Protein AF-A0A4Q3J4C7-F1 (afdb_monomer_lite)

Radius of gyration: 12.15 Å; chains: 1; bounding box: 31×33×32 Å

Foldseek 3Di:
DPPDDDQKDWAAFAALVQLQVLCVVVVHHWAACVVVDPDDDRTIIHGCPPPPDDVVVNVVSSVVRRDDDD

Structure (mmCIF, N/CA/C/O backbone):
data_AF-A0A4Q3J4C7-F1
#
_entry.id   AF-A0A4Q3J4C7-F1
#
loop_
_atom_site.group_PDB
_atom_site.id
_atom_site.type_symbol
_atom_site.label_atom_id
_atom_site.label_alt_id
_atom_site.label_comp_id
_atom_site.label_asym_id
_atom_site.label_entity_id
_atom_site.label_seq_id
_atom_site.pdbx_PDB_ins_code
_atom_site.Cartn_x
_atom_site.Cartn_y
_atom_site.Cartn_z
_atom_site.occupancy
_atom_site.B_iso_or_equiv
_atom_site.auth_seq_id
_atom_site.auth_comp_id
_atom_site.auth_asym_id
_atom_site.auth_atom_id
_atom_site.pdbx_PDB_model_num
ATOM 1 N N . MET A 1 1 ? 11.117 26.293 -1.630 1.00 45.25 1 MET A N 1
ATOM 2 C CA . MET A 1 1 ? 10.931 25.023 -2.360 1.00 45.25 1 MET A CA 1
ATOM 3 C C . MET A 1 1 ? 10.223 24.058 -1.428 1.00 45.25 1 MET A C 1
ATOM 5 O O . MET A 1 1 ? 10.749 23.870 -0.334 1.00 45.25 1 MET A O 1
ATOM 9 N N . PRO A 1 2 ? 9.049 23.499 -1.768 1.00 48.94 2 PRO A N 1
ATOM 10 C CA . PRO A 1 2 ? 8.549 22.333 -1.044 1.00 48.94 2 PRO A CA 1
ATOM 11 C C . PRO A 1 2 ? 9.646 21.263 -1.123 1.00 48.94 2 PRO A C 1
ATOM 13 O O . PRO A 1 2 ? 10.165 20.995 -2.204 1.00 48.94 2 PRO A O 1
ATOM 16 N N . GLY A 1 3 ? 10.120 20.805 0.034 1.00 55.12 3 GLY A N 1
ATOM 17 C CA . GLY A 1 3 ? 11.343 20.020 0.159 1.00 55.12 3 GLY A CA 1
ATOM 18 C C . GLY A 1 3 ? 11.246 18.692 -0.579 1.00 55.12 3 GLY A C 1
ATOM 19 O O . GLY A 1 3 ? 10.426 17.867 -0.200 1.00 55.12 3 GLY A O 1
ATOM 20 N N . SER A 1 4 ? 12.099 18.545 -1.597 1.00 56.03 4 SER A N 1
ATOM 21 C CA . SER A 1 4 ? 12.556 17.312 -2.252 1.00 56.03 4 SER A CA 1
ATOM 22 C C . SER A 1 4 ? 11.562 16.151 -2.267 1.00 56.03 4 SER A C 1
ATOM 24 O O . SER A 1 4 ? 11.378 15.475 -1.251 1.00 56.03 4 SER A O 1
ATOM 26 N N . ASP A 1 5 ? 11.032 15.850 -3.449 1.00 61.53 5 ASP A N 1
ATOM 27 C CA . ASP A 1 5 ? 10.379 14.581 -3.749 1.00 61.53 5 ASP A CA 1
ATOM 28 C C . ASP A 1 5 ? 11.345 13.428 -3.434 1.00 61.53 5 ASP A C 1
ATOM 30 O O . ASP A 1 5 ? 12.211 13.055 -4.225 1.00 61.53 5 ASP A O 1
ATOM 34 N N . GLY A 1 6 ? 11.259 12.896 -2.215 1.00 66.25 6 GLY A N 1
ATOM 35 C CA . GLY A 1 6 ? 11.920 11.649 -1.870 1.00 66.25 6 GLY A CA 1
ATOM 36 C C . GLY A 1 6 ? 11.314 10.527 -2.704 1.00 66.25 6 GLY A C 1
ATOM 37 O O . GLY A 1 6 ? 10.154 10.599 -3.104 1.00 66.25 6 GLY A O 1
ATOM 38 N N . SER A 1 7 ? 12.047 9.433 -2.905 1.00 75.62 7 SER A N 1
ATOM 39 C CA . SER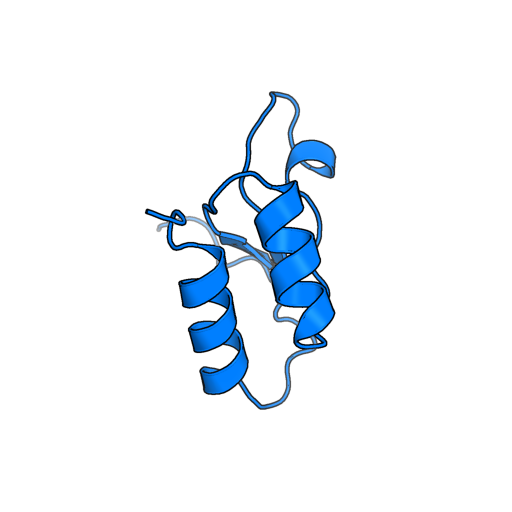 A 1 7 ? 11.552 8.257 -3.642 1.00 75.62 7 SER A CA 1
ATOM 40 C C . SER A 1 7 ? 10.356 7.546 -2.986 1.00 75.62 7 SER A C 1
ATOM 42 O O . SER A 1 7 ? 9.974 6.461 -3.425 1.00 75.62 7 SER A O 1
ATOM 44 N N . CYS A 1 8 ? 9.791 8.124 -1.921 1.00 84.31 8 CYS A N 1
ATOM 45 C CA . CYS A 1 8 ? 8.658 7.619 -1.174 1.00 84.31 8 CYS A CA 1
ATOM 46 C C . CYS A 1 8 ? 7.666 8.750 -0.891 1.00 84.31 8 CYS A C 1
ATOM 48 O O . CYS A 1 8 ? 8.015 9.729 -0.225 1.00 84.31 8 CYS A O 1
ATOM 50 N N . ILE A 1 9 ? 6.408 8.565 -1.278 1.00 86.12 9 ILE A N 1
ATOM 51 C CA . ILE A 1 9 ? 5.312 9.459 -0.899 1.00 86.12 9 ILE A CA 1
ATOM 52 C C . ILE A 1 9 ? 4.605 8.937 0.357 1.00 86.12 9 ILE A C 1
ATOM 54 O O . ILE A 1 9 ? 4.572 7.731 0.624 1.00 86.12 9 ILE A O 1
ATOM 58 N N . ARG A 1 10 ? 4.053 9.853 1.160 1.00 86.62 10 ARG A N 1
ATOM 59 C CA . ARG A 1 10 ? 3.150 9.516 2.271 1.00 86.62 10 ARG A CA 1
ATOM 60 C C . ARG A 1 10 ? 1.721 9.729 1.812 1.00 86.62 10 ARG A C 1
ATOM 62 O O . ARG A 1 10 ? 1.370 10.851 1.459 1.00 86.62 10 ARG A O 1
ATOM 69 N N . VAL A 1 11 ? 0.916 8.678 1.863 1.00 87.38 11 VAL A N 1
ATOM 70 C CA . VAL A 1 11 ? -0.487 8.723 1.453 1.00 87.38 11 VAL A CA 1
ATOM 71 C C . VAL A 1 11 ? -1.352 8.607 2.708 1.00 87.38 11 VAL A C 1
ATOM 73 O O . VAL A 1 11 ? -1.222 7.611 3.423 1.00 87.38 11 VAL A O 1
ATOM 76 N N . PRO A 1 12 ? -2.184 9.614 3.032 1.00 86.19 12 PRO A N 1
ATOM 77 C CA . PRO A 1 12 ? -3.182 9.473 4.085 1.00 86.19 12 PRO A CA 1
ATOM 78 C C . PRO A 1 12 ? -4.217 8.438 3.645 1.00 86.19 12 PRO A C 1
ATOM 80 O O . PRO A 1 12 ? -4.661 8.458 2.498 1.00 86.19 12 PRO A O 1
ATOM 83 N N . VAL A 1 13 ? -4.583 7.530 4.542 1.00 83.44 13 VAL A N 1
ATOM 84 C CA . VAL A 1 13 ? -5.520 6.446 4.241 1.00 83.44 13 VAL A CA 1
ATOM 85 C C . VAL A 1 13 ? -6.599 6.325 5.314 1.00 83.44 13 VAL A C 1
ATOM 87 O O . VAL A 1 13 ? -6.558 7.030 6.324 1.00 83.44 13 VAL A O 1
ATOM 90 N N . ALA A 1 14 ? -7.581 5.448 5.078 1.00 75.56 14 ALA A N 1
ATOM 91 C CA . ALA A 1 14 ? -8.496 4.937 6.103 1.00 75.56 14 ALA A CA 1
ATOM 92 C C . ALA A 1 14 ? -7.699 4.165 7.200 1.00 75.56 14 ALA A C 1
ATOM 94 O O . ALA A 1 14 ? -6.474 4.280 7.224 1.00 75.56 14 ALA A O 1
ATOM 95 N N . PRO A 1 15 ? -8.298 3.374 8.120 1.00 87.44 15 PRO A N 1
ATOM 96 C CA . PRO A 1 15 ? -7.502 2.633 9.105 1.00 87.44 15 PRO A CA 1
ATOM 97 C C . PRO A 1 15 ? -6.337 1.880 8.441 1.00 87.44 15 PRO A C 1
ATOM 99 O O . PRO A 1 15 ? -6.550 1.136 7.485 1.00 87.44 15 PRO A O 1
ATOM 102 N N . GLU A 1 16 ? -5.106 2.079 8.925 1.00 87.56 16 GLU A N 1
ATOM 103 C CA . GLU A 1 16 ? -3.867 1.646 8.247 1.00 87.56 16 GLU A CA 1
ATOM 104 C C . GLU A 1 16 ? -3.900 0.160 7.839 1.00 87.56 16 GLU A C 1
ATOM 106 O O . GLU A 1 16 ? -3.475 -0.208 6.743 1.00 87.56 16 GLU A O 1
ATOM 111 N N . GLN A 1 17 ? -4.482 -0.698 8.685 1.00 88.88 17 GLN A N 1
ATOM 112 C CA . GLN A 1 17 ? -4.653 -2.125 8.395 1.00 88.88 17 GLN A CA 1
ATOM 113 C C . GLN A 1 17 ? -5.542 -2.386 7.174 1.00 88.88 17 GLN A C 1
ATOM 115 O O . GLN A 1 17 ? -5.208 -3.241 6.356 1.00 88.88 17 GLN A O 1
ATOM 120 N N . PHE A 1 18 ? -6.645 -1.648 7.025 1.00 89.19 18 PHE A N 1
ATOM 121 C CA . PHE A 1 18 ? -7.530 -1.772 5.868 1.00 89.19 18 PHE A CA 1
ATOM 122 C C . PHE A 1 18 ? -6.786 -1.419 4.577 1.00 89.19 18 PHE A C 1
ATOM 124 O O . PHE A 1 18 ? -6.858 -2.163 3.599 1.00 89.19 18 PHE A O 1
ATOM 131 N N . ALA A 1 19 ? -6.016 -0.330 4.591 1.00 90.12 19 ALA A N 1
ATOM 132 C CA . ALA A 1 19 ? -5.250 0.108 3.430 1.00 90.12 19 ALA A CA 1
ATOM 133 C C . ALA A 1 19 ? -4.174 -0.910 3.028 1.00 90.12 19 ALA A C 1
ATOM 135 O O . ALA A 1 19 ? -4.063 -1.260 1.855 1.00 90.12 19 ALA A O 1
ATOM 136 N N . VAL A 1 20 ? -3.415 -1.431 3.998 1.00 91.94 20 VAL A N 1
ATOM 137 C CA . VAL A 1 20 ? -2.373 -2.439 3.749 1.00 91.94 20 VAL A CA 1
ATOM 138 C C . VAL A 1 20 ? -2.970 -3.718 3.159 1.00 91.94 20 VAL A C 1
ATOM 140 O O . VAL A 1 20 ? -2.438 -4.234 2.180 1.00 91.94 20 VAL A O 1
ATOM 143 N N . VAL A 1 21 ? -4.086 -4.210 3.708 1.00 92.69 21 VAL A N 1
ATOM 144 C CA . VAL A 1 21 ? -4.761 -5.416 3.198 1.00 92.69 21 VAL A CA 1
ATOM 145 C C . VAL A 1 21 ? -5.329 -5.181 1.799 1.00 92.69 21 VAL A C 1
ATOM 147 O O . VAL A 1 21 ? -5.132 -6.013 0.916 1.00 92.69 21 VAL A O 1
ATOM 150 N N . THR A 1 22 ? -5.978 -4.037 1.571 1.00 92.38 22 THR A N 1
ATOM 151 C CA . THR A 1 22 ? -6.567 -3.686 0.270 1.00 92.38 22 THR A CA 1
ATOM 152 C C . THR A 1 22 ? -5.497 -3.598 -0.812 1.00 92.38 22 THR A C 1
ATOM 154 O O . THR A 1 22 ? -5.642 -4.206 -1.871 1.00 92.38 22 THR A O 1
ATOM 157 N N . LEU A 1 23 ? -4.391 -2.898 -0.547 1.00 92.88 23 LEU A N 1
ATOM 158 C CA . LEU A 1 23 ? -3.291 -2.761 -1.502 1.00 92.88 23 LEU A CA 1
ATOM 159 C C . LEU A 1 23 ? -2.600 -4.107 -1.759 1.00 92.88 23 LEU A C 1
ATOM 161 O O . LEU A 1 23 ? -2.366 -4.457 -2.917 1.00 92.88 23 LEU A O 1
ATOM 165 N N . ALA A 1 24 ? -2.374 -4.912 -0.716 1.00 94.44 24 ALA A N 1
ATOM 166 C CA . ALA A 1 24 ? -1.800 -6.248 -0.860 1.00 94.44 24 ALA A CA 1
ATOM 167 C C . ALA A 1 24 ? -2.689 -7.180 -1.702 1.00 94.44 24 ALA A C 1
ATOM 169 O O . ALA A 1 24 ? -2.172 -7.908 -2.548 1.00 94.44 24 ALA A O 1
ATOM 170 N N . ALA A 1 25 ? -4.017 -7.115 -1.542 1.00 94.38 25 ALA A N 1
ATOM 171 C CA . ALA A 1 25 ? -4.968 -7.884 -2.349 1.00 94.38 25 ALA A CA 1
ATOM 172 C C . ALA A 1 25 ? -4.914 -7.527 -3.847 1.00 94.38 25 ALA A C 1
ATOM 174 O O . ALA A 1 25 ? -5.214 -8.366 -4.692 1.00 94.38 25 ALA A O 1
ATOM 175 N N . HIS A 1 26 ? -4.476 -6.310 -4.182 1.00 93.06 26 HIS A N 1
ATOM 176 C CA . HIS A 1 26 ? -4.263 -5.859 -5.561 1.00 93.06 26 HIS A CA 1
ATOM 177 C C . HIS A 1 26 ? -2.816 -6.067 -6.048 1.00 93.06 26 HIS A C 1
ATOM 179 O O . HIS A 1 26 ? -2.476 -5.654 -7.159 1.00 93.06 26 HIS A O 1
ATOM 185 N N . GLY A 1 27 ? -1.966 -6.723 -5.249 1.00 93.31 27 GLY A N 1
ATOM 186 C CA . GLY A 1 27 ? -0.565 -7.000 -5.577 1.00 93.31 27 GLY A CA 1
ATOM 187 C C . GLY A 1 27 ? 0.381 -5.818 -5.355 1.00 93.31 27 GLY A C 1
ATOM 188 O O . GLY A 1 27 ? 1.474 -5.804 -5.915 1.00 93.31 27 GLY A O 1
ATOM 189 N N . ILE A 1 28 ? -0.020 -4.823 -4.559 1.00 93.44 28 ILE A N 1
ATOM 190 C CA . ILE A 1 28 ? 0.770 -3.622 -4.272 1.00 93.44 28 ILE A CA 1
ATOM 191 C C . ILE A 1 28 ? 1.293 -3.697 -2.837 1.00 93.44 28 ILE A C 1
ATOM 193 O O . ILE A 1 28 ? 0.533 -3.641 -1.870 1.00 93.44 28 ILE A O 1
ATOM 197 N N . ALA A 1 29 ? 2.613 -3.792 -2.690 1.00 93.31 29 ALA A N 1
ATOM 198 C CA . ALA A 1 29 ? 3.266 -3.749 -1.388 1.00 93.31 29 ALA A CA 1
ATOM 199 C C . ALA A 1 29 ? 3.491 -2.300 -0.932 1.00 93.31 29 ALA A C 1
ATOM 201 O O . ALA A 1 29 ? 3.987 -1.466 -1.689 1.00 93.31 29 ALA A O 1
ATOM 202 N N . VAL A 1 30 ? 3.178 -2.013 0.333 1.00 92.44 30 VAL A N 1
ATOM 203 C CA . VAL A 1 30 ? 3.425 -0.712 0.971 1.00 92.44 30 VAL A CA 1
ATOM 204 C C . VAL A 1 30 ? 4.014 -0.885 2.361 1.00 92.44 30 VAL A C 1
ATOM 206 O O . VAL A 1 30 ? 3.908 -1.949 2.975 1.00 92.44 30 VAL A O 1
ATOM 209 N N . LEU A 1 31 ? 4.624 0.179 2.878 1.00 92.00 31 LEU A N 1
ATOM 210 C CA . LEU A 1 31 ? 5.143 0.204 4.238 1.00 92.00 31 LEU A CA 1
ATOM 211 C C . LEU A 1 31 ? 4.142 0.918 5.167 1.00 92.00 31 LEU A C 1
ATOM 213 O O . LEU A 1 31 ? 3.817 2.080 4.906 1.00 92.00 31 LEU A O 1
ATOM 217 N N . PRO A 1 32 ? 3.672 0.267 6.250 1.00 90.12 32 PRO A N 1
ATOM 218 C CA . PRO A 1 32 ? 2.858 0.920 7.275 1.00 90.12 32 PRO A CA 1
ATOM 219 C C . PRO A 1 32 ? 3.575 2.147 7.854 1.00 90.12 32 PRO A C 1
ATOM 221 O O . PRO A 1 32 ? 4.772 2.085 8.156 1.00 90.12 32 PRO A O 1
ATOM 224 N N . GLY A 1 33 ? 2.870 3.267 7.994 1.00 86.56 33 GLY A N 1
ATOM 225 C CA . GLY A 1 33 ? 3.431 4.524 8.481 1.00 86.56 33 GLY A CA 1
ATOM 226 C C . GLY A 1 33 ? 3.858 4.461 9.938 1.00 86.56 33 GLY A C 1
ATOM 227 O O . GLY A 1 33 ? 4.844 5.111 10.291 1.00 86.56 33 GLY A O 1
ATOM 228 N N . ASN A 1 34 ? 3.206 3.635 10.761 1.00 84.88 34 ASN A N 1
ATOM 229 C CA . ASN A 1 34 ? 3.592 3.427 12.160 1.00 84.88 34 ASN A CA 1
ATOM 230 C C . ASN A 1 34 ? 5.043 2.929 12.333 1.00 84.88 34 ASN A C 1
ATOM 232 O O . ASN A 1 34 ? 5.684 3.251 13.329 1.00 84.88 34 ASN A O 1
ATOM 236 N N . LYS A 1 35 ? 5.611 2.230 11.338 1.00 83.81 35 LYS A N 1
ATOM 237 C CA . LYS A 1 35 ? 7.013 1.778 11.342 1.00 83.81 35 LYS A CA 1
ATOM 238 C C . LYS A 1 35 ? 8.006 2.905 11.058 1.00 83.81 35 LYS A C 1
ATOM 240 O O . LYS A 1 35 ? 9.206 2.727 11.236 1.00 83.81 35 LYS A O 1
ATOM 245 N N . CYS A 1 36 ? 7.527 4.046 10.570 1.00 81.56 36 CYS A N 1
ATOM 246 C CA . CYS A 1 36 ? 8.339 5.192 10.161 1.00 81.56 36 CYS A CA 1
ATOM 247 C C . CYS A 1 36 ? 8.010 6.472 10.936 1.00 81.56 36 CYS A C 1
ATOM 249 O O . CYS A 1 36 ? 8.498 7.543 10.567 1.00 81.56 36 CYS A O 1
ATOM 251 N N . ALA A 1 37 ? 7.174 6.389 11.970 1.00 81.62 37 ALA A N 1
ATOM 252 C CA . ALA A 1 37 ? 6.705 7.542 12.717 1.00 81.62 37 ALA A CA 1
ATOM 253 C C . ALA A 1 37 ? 7.041 7.401 14.204 1.00 81.62 37 ALA A C 1
ATOM 255 O O . ALA A 1 37 ? 6.857 6.353 14.811 1.00 81.62 37 ALA A O 1
ATOM 256 N N . VAL A 1 38 ? 7.516 8.495 14.803 1.00 83.56 38 VAL A N 1
ATOM 257 C CA . VAL A 1 38 ? 7.766 8.585 16.254 1.00 83.56 38 VAL A CA 1
ATOM 258 C C . VAL A 1 38 ? 6.452 8.720 17.035 1.00 83.56 38 VAL A C 1
ATOM 260 O O . VAL A 1 38 ? 6.376 8.370 18.208 1.00 83.56 38 VAL A O 1
ATOM 263 N N . ARG A 1 39 ? 5.401 9.234 16.386 1.00 82.62 39 ARG A N 1
ATOM 264 C CA . ARG A 1 39 ? 4.043 9.340 16.932 1.00 82.62 39 ARG A CA 1
ATOM 265 C C . ARG A 1 39 ? 3.101 8.437 16.134 1.00 82.62 39 ARG A C 1
ATOM 267 O O . ARG A 1 39 ? 3.355 8.264 14.943 1.00 82.62 39 ARG A O 1
ATOM 274 N N . PRO A 1 40 ? 2.014 7.916 16.731 1.00 75.81 40 PRO A N 1
ATOM 275 C CA . PRO A 1 40 ? 0.999 7.181 15.986 1.00 75.81 40 PRO A CA 1
ATOM 276 C C . PRO A 1 40 ? 0.455 8.033 14.838 1.00 75.81 40 PRO A C 1
ATOM 278 O O . PRO A 1 40 ? 0.015 9.165 15.041 1.00 75.81 40 PRO A O 1
ATOM 281 N N . THR A 1 41 ? 0.523 7.497 13.627 1.00 75.88 41 THR A N 1
ATOM 282 C CA . THR A 1 41 ? -0.028 8.107 12.419 1.00 75.88 41 THR A CA 1
ATOM 283 C C . THR A 1 41 ? -0.546 6.988 11.534 1.00 75.88 41 THR A C 1
ATOM 285 O O . THR A 1 41 ? 0.094 5.942 11.474 1.00 75.88 41 THR A O 1
ATOM 288 N N . GLU A 1 42 ? -1.628 7.229 10.802 1.00 77.25 42 GLU A N 1
ATOM 289 C CA . GLU A 1 42 ? -2.241 6.232 9.915 1.00 77.25 42 GLU A CA 1
ATOM 290 C C . GLU A 1 42 ? -1.879 6.325 8.409 1.00 77.25 42 GLU A C 1
ATOM 292 O O . GLU A 1 42 ? -2.566 5.687 7.624 1.00 77.25 42 GLU A O 1
ATOM 297 N N . PRO A 1 43 ? -0.872 7.081 7.912 1.00 84.38 43 PRO A N 1
ATOM 298 C CA . PRO A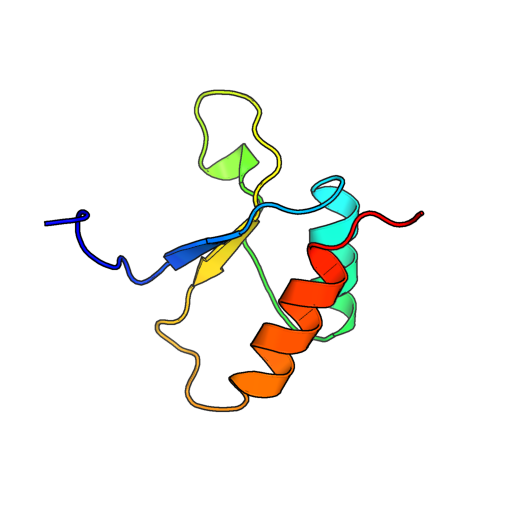 1 43 ? -0.544 7.061 6.492 1.00 84.38 43 PRO A CA 1
ATOM 299 C C . PRO A 1 43 ? 0.189 5.771 6.117 1.00 84.38 43 PRO A C 1
ATOM 301 O O . PRO A 1 43 ?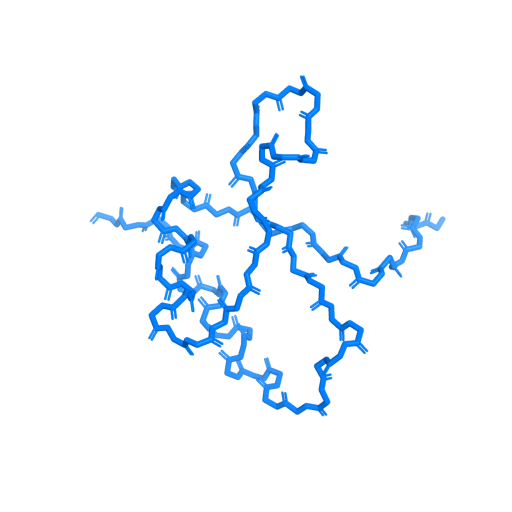 0.892 5.184 6.932 1.00 84.38 43 PRO A O 1
ATOM 304 N N . VAL A 1 44 ? 0.155 5.401 4.841 1.00 90.25 44 VAL A N 1
ATOM 305 C CA . VAL A 1 44 ? 1.089 4.415 4.275 1.00 90.25 44 VAL A CA 1
ATOM 306 C C . VAL A 1 44 ? 2.207 5.119 3.511 1.00 90.25 44 VAL A C 1
ATOM 308 O O . VAL A 1 44 ? 2.053 6.237 3.008 1.00 90.25 44 VAL A O 1
ATOM 311 N N . ARG A 1 45 ? 3.369 4.471 3.435 1.00 90.38 45 ARG A N 1
ATOM 312 C CA . ARG A 1 45 ? 4.525 4.916 2.649 1.00 90.38 45 ARG A CA 1
ATOM 313 C C . ARG A 1 45 ? 4.586 4.105 1.360 1.00 90.38 45 ARG A C 1
ATOM 315 O O . ARG A 1 45 ? 4.662 2.877 1.405 1.00 90.38 45 ARG A O 1
ATOM 322 N N . VAL A 1 46 ? 4.598 4.804 0.231 1.00 90.19 46 VAL A N 1
ATOM 323 C CA . VAL A 1 46 ? 4.650 4.206 -1.108 1.00 90.19 46 VAL A CA 1
ATOM 324 C C . VAL A 1 46 ? 5.962 4.606 -1.757 1.00 90.19 46 VAL A C 1
ATOM 326 O O . VAL A 1 46 ? 6.179 5.788 -2.012 1.00 90.19 46 VAL A O 1
ATOM 329 N N . ALA A 1 47 ? 6.843 3.636 -1.992 1.00 90.00 47 ALA A N 1
ATOM 330 C CA . ALA A 1 47 ? 8.081 3.860 -2.728 1.00 90.00 47 ALA A CA 1
ATOM 331 C C . ALA A 1 47 ? 7.826 3.742 -4.235 1.00 90.00 47 ALA A C 1
ATOM 333 O O . ALA A 1 47 ? 7.178 2.797 -4.678 1.00 90.00 47 ALA A O 1
ATOM 334 N N . THR A 1 48 ? 8.352 4.678 -5.021 1.00 87.88 48 THR A N 1
ATOM 335 C CA . THR A 1 48 ? 8.163 4.726 -6.482 1.00 87.88 48 THR A CA 1
ATOM 336 C C . THR A 1 48 ? 9.428 4.376 -7.263 1.00 87.88 48 THR A C 1
ATOM 338 O O . THR A 1 48 ? 9.366 4.213 -8.475 1.00 87.88 48 THR A O 1
ATOM 341 N N . ALA A 1 49 ? 10.567 4.196 -6.585 1.00 87.31 49 ALA A N 1
ATOM 342 C CA . ALA A 1 49 ? 11.880 4.001 -7.213 1.00 87.31 49 ALA A CA 1
ATOM 343 C C . ALA A 1 49 ? 11.979 2.801 -8.174 1.00 87.31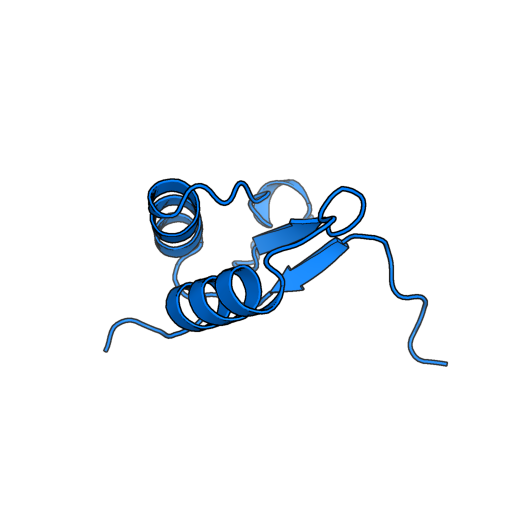 49 ALA A C 1
ATOM 345 O O . ALA A 1 49 ? 12.813 2.820 -9.072 1.00 87.31 49 ALA A O 1
ATOM 346 N N . ILE A 1 50 ? 11.166 1.760 -7.971 1.00 87.00 50 ILE A N 1
ATOM 347 C CA . ILE A 1 50 ? 11.165 0.536 -8.794 1.00 87.00 50 ILE A CA 1
ATOM 348 C C . ILE A 1 50 ? 9.902 0.392 -9.652 1.00 87.00 50 ILE A C 1
ATOM 350 O O . ILE A 1 50 ? 9.729 -0.620 -10.326 1.00 87.00 50 ILE A O 1
ATOM 354 N N . LEU A 1 51 ? 8.992 1.370 -9.600 1.00 88.50 51 LEU A N 1
ATOM 355 C CA . LEU A 1 51 ? 7.756 1.332 -10.370 1.00 88.50 51 LEU A CA 1
ATOM 356 C C . LEU A 1 51 ? 8.064 1.779 -11.801 1.00 88.50 51 LEU A C 1
ATOM 358 O O . LEU A 1 51 ? 8.187 2.975 -12.060 1.00 88.50 51 LEU A O 1
ATOM 362 N N . ALA A 1 52 ? 8.232 0.814 -12.704 1.00 87.38 52 ALA A N 1
ATOM 363 C CA . ALA A 1 52 ? 8.555 1.068 -14.109 1.00 87.38 52 ALA A CA 1
ATOM 364 C C . ALA A 1 52 ? 7.310 1.315 -14.982 1.00 87.38 52 ALA A C 1
ATOM 366 O O . ALA A 1 52 ? 7.391 2.011 -15.989 1.00 87.38 52 ALA A O 1
ATOM 367 N N . GLU A 1 53 ? 6.162 0.749 -14.601 1.00 91.12 53 GLU A N 1
ATOM 368 C CA . GLU A 1 53 ? 4.914 0.797 -15.367 1.00 91.12 53 GLU A CA 1
ATOM 369 C C . GLU A 1 53 ? 3.682 0.697 -14.451 1.00 91.12 53 GLU A C 1
ATOM 371 O O . GLU A 1 53 ? 3.803 0.493 -13.244 1.00 91.12 53 GLU A O 1
ATOM 376 N N . GLY A 1 54 ? 2.479 0.837 -15.019 1.00 90.06 54 GLY A N 1
ATOM 377 C CA . GLY A 1 54 ? 1.226 0.642 -14.278 1.00 90.06 54 GLY A CA 1
ATOM 378 C C . GLY A 1 54 ? 0.867 1.774 -13.309 1.00 90.06 54 GLY A C 1
ATOM 379 O O . GLY A 1 54 ? 0.106 1.549 -12.368 1.00 90.06 54 GLY A O 1
ATOM 380 N N . TYR A 1 55 ? 1.393 2.983 -13.535 1.00 91.38 55 TYR A N 1
ATOM 381 C CA . TYR A 1 55 ? 1.175 4.152 -12.676 1.00 91.38 55 TYR A CA 1
ATOM 382 C C . TYR A 1 55 ? -0.306 4.448 -12.418 1.00 91.38 55 TYR A C 1
ATOM 384 O O . TYR A 1 55 ? -0.675 4.677 -11.270 1.00 91.38 55 TYR A O 1
ATOM 392 N N . GLU A 1 56 ? -1.155 4.396 -13.450 1.00 93.75 56 GLU A N 1
ATOM 393 C CA . GLU A 1 56 ? -2.596 4.652 -13.307 1.00 93.75 56 GLU A CA 1
ATOM 394 C C . GLU A 1 56 ? -3.266 3.621 -12.402 1.00 93.75 56 GLU A C 1
ATOM 396 O O . GLU A 1 56 ? -3.895 3.994 -11.417 1.00 93.75 56 GLU A O 1
ATOM 401 N N . ARG A 1 57 ? -3.031 2.326 -12.643 1.00 93.62 57 ARG A N 1
ATOM 402 C CA . ARG A 1 57 ? -3.565 1.247 -11.799 1.00 93.62 57 ARG A CA 1
ATOM 403 C C . ARG A 1 57 ? -3.140 1.407 -10.338 1.00 93.62 57 ARG A C 1
ATOM 405 O O . ARG A 1 57 ? -3.944 1.199 -9.427 1.00 93.62 57 ARG A O 1
ATOM 412 N N . VAL A 1 58 ? -1.875 1.757 -10.098 1.00 92.69 58 VAL A N 1
ATOM 413 C CA . VAL A 1 58 ? -1.366 2.001 -8.741 1.00 92.69 58 VAL A CA 1
ATOM 414 C C . VAL A 1 58 ? -2.050 3.218 -8.121 1.00 92.69 58 VAL A C 1
ATOM 416 O O . VAL A 1 58 ? -2.495 3.137 -6.979 1.00 92.69 58 VAL A O 1
ATOM 419 N N . ALA A 1 59 ? -2.178 4.319 -8.863 1.00 91.62 59 ALA A N 1
ATOM 420 C CA . ALA A 1 59 ? -2.838 5.532 -8.394 1.00 91.62 59 ALA A CA 1
ATOM 421 C C . ALA A 1 59 ? -4.320 5.293 -8.067 1.00 91.62 59 ALA A C 1
ATOM 423 O O . ALA A 1 59 ? -4.780 5.694 -7.001 1.00 91.62 59 ALA A O 1
ATOM 424 N N . GLU A 1 60 ? -5.051 4.584 -8.926 1.00 92.88 60 GLU A N 1
ATOM 425 C CA . GLU A 1 60 ? -6.451 4.207 -8.707 1.00 92.88 60 GLU A CA 1
ATOM 426 C C . GLU A 1 60 ? -6.619 3.346 -7.460 1.00 92.88 60 GLU A C 1
ATOM 428 O O . GLU A 1 60 ? -7.428 3.664 -6.589 1.00 92.88 60 GLU A O 1
ATOM 433 N N . THR A 1 61 ? -5.794 2.308 -7.312 1.00 92.19 61 THR A N 1
ATOM 434 C CA . THR A 1 61 ? -5.860 1.437 -6.133 1.00 92.19 61 THR A CA 1
ATOM 435 C C . THR A 1 61 ? -5.511 2.210 -4.853 1.00 92.19 61 THR A C 1
ATOM 437 O O . THR A 1 61 ? -6.136 2.007 -3.810 1.00 92.19 61 THR A O 1
ATOM 440 N N . LEU A 1 62 ? -4.545 3.136 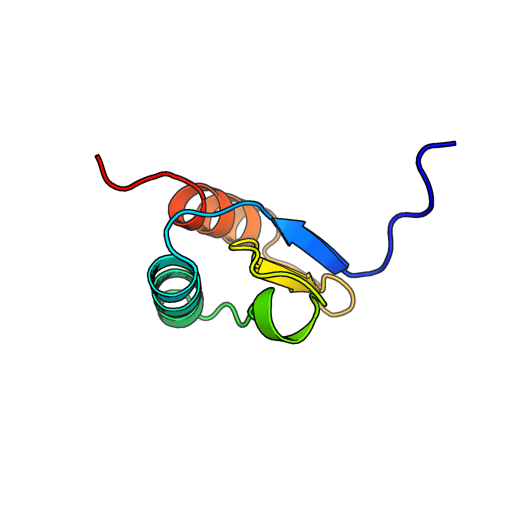-4.917 1.00 90.75 62 LEU A N 1
ATOM 441 C CA . LEU A 1 62 ? -4.225 4.036 -3.806 1.00 90.75 62 LEU A CA 1
ATOM 442 C C . LEU A 1 62 ? -5.399 4.953 -3.458 1.00 90.75 62 LEU A C 1
ATOM 444 O O . LEU A 1 62 ? -5.667 5.148 -2.275 1.00 90.75 62 LEU A O 1
ATOM 448 N N . MET A 1 63 ? -6.124 5.477 -4.451 1.00 90.19 63 MET A N 1
ATOM 449 C CA . MET A 1 63 ? -7.336 6.263 -4.213 1.00 90.19 63 MET A CA 1
ATOM 450 C C . MET A 1 63 ? -8.416 5.428 -3.520 1.00 90.19 63 MET A C 1
ATOM 452 O O . MET A 1 63 ? -9.021 5.910 -2.566 1.00 90.19 63 MET A O 1
ATOM 456 N N . THR A 1 64 ? -8.621 4.175 -3.930 1.00 87.88 64 THR A N 1
ATOM 457 C CA . THR A 1 64 ? -9.561 3.259 -3.263 1.00 87.88 64 THR A CA 1
ATOM 458 C C . THR A 1 64 ? -9.155 2.983 -1.816 1.00 87.88 64 THR A C 1
ATOM 460 O O . THR A 1 64 ? -9.994 3.047 -0.925 1.00 87.88 64 THR A O 1
ATOM 463 N N . ALA A 1 65 ? -7.870 2.730 -1.554 1.00 86.75 65 ALA A N 1
ATOM 464 C CA . ALA A 1 65 ? -7.366 2.504 -0.198 1.00 86.75 65 ALA A CA 1
ATOM 465 C C . ALA A 1 65 ? -7.400 3.772 0.681 1.00 86.75 65 ALA A C 1
ATOM 467 O O . ALA A 1 65 ? -7.451 3.678 1.911 1.00 86.75 65 ALA A O 1
ATOM 468 N N . ALA A 1 66 ? -7.357 4.955 0.061 1.00 83.62 66 ALA A N 1
ATOM 469 C CA . ALA A 1 66 ? -7.436 6.239 0.747 1.00 83.62 66 ALA A CA 1
ATOM 470 C C . ALA A 1 66 ? -8.872 6.662 1.084 1.00 83.62 66 ALA A C 1
ATOM 472 O O . ALA A 1 66 ? -9.086 7.408 2.043 1.00 83.62 66 ALA A O 1
ATOM 473 N N . GLN A 1 67 ? -9.861 6.191 0.323 1.00 78.50 67 GLN A N 1
ATOM 474 C CA . GLN A 1 67 ? -11.266 6.449 0.610 1.00 78.50 67 GLN A CA 1
ATOM 475 C C . GLN A 1 67 ? -11.677 5.733 1.901 1.00 78.50 67 GLN A C 1
ATOM 477 O O . GLN A 1 67 ? -11.441 4.540 2.091 1.00 78.50 67 GLN A O 1
ATOM 482 N N . ARG A 1 68 ? -12.308 6.475 2.817 1.00 55.97 68 ARG A N 1
ATOM 483 C CA . ARG A 1 68 ? -13.000 5.875 3.961 1.00 55.97 68 ARG A CA 1
ATOM 484 C C . ARG A 1 68 ? -14.139 5.012 3.422 1.00 55.97 68 ARG A C 1
ATOM 486 O O . ARG A 1 68 ? -14.966 5.522 2.671 1.00 55.97 68 ARG A O 1
ATOM 493 N N . ALA A 1 69 ? -14.191 3.744 3.828 1.00 50.78 69 ALA A N 1
ATOM 494 C CA . ALA A 1 69 ? -15.414 2.961 3.714 1.00 50.78 69 ALA A CA 1
ATOM 495 C C . ALA A 1 69 ? -16.521 3.729 4.457 1.00 50.78 69 ALA A C 1
ATOM 497 O O . ALA A 1 69 ? -16.368 4.016 5.647 1.00 50.78 69 ALA A O 1
ATOM 498 N N . VAL A 1 70 ? -17.539 4.159 3.709 1.00 43.09 70 VAL A N 1
ATOM 499 C CA . VAL A 1 70 ? -1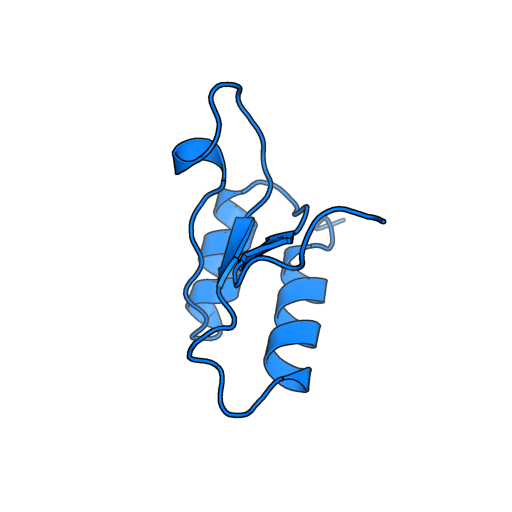8.750 4.809 4.231 1.00 43.09 70 VAL A CA 1
ATOM 500 C C . VAL A 1 70 ? -19.595 3.778 4.961 1.00 43.09 70 VAL A C 1
ATOM 502 O O . VAL A 1 70 ? -19.723 2.656 4.421 1.00 43.09 70 VAL A O 1
#

Secondary structure (DSSP, 8-state):
------SEEEE--SSHHHHHHHHHHTT---EEGGGG-SS---PEEEE-TT--S-HHHHHHHHHHHHSPP-

pLDDT: mean 83.45, std 12.64, range [43.09, 94.44]

Sequence (70 aa):
MPGSDGSCIRVPVAPEQFAVVTLAAHGIAVLPGNKCAVRPTEPVRVATAILAEGYERVAETLMTAAQRAV